Protein AF-A0A2S2QMC0-F1 (afdb_monomer_lite)

Radius of gyration: 16.2 Å; chains: 1; bounding box: 52×29×43 Å

Foldseek 3Di:
DDPVVVVVVVLLVQQAPFDEQAPAQVQDAAPVVVVVPDHGDCPPRVGAADADPPLRAGSHLHYEHANYAYAEAECVLVSLVNHYPDSVSNPYYHHYHYNYPYYDHDDPDPPPPDD

Structure (mmCIF, N/CA/C/O backbone):
data_AF-A0A2S2QMC0-F1
#
_entry.id   AF-A0A2S2QMC0-F1
#
loop_
_atom_site.group_PDB
_atom_site.id
_atom_site.type_symbol
_atom_site.label_atom_id
_atom_site.label_alt_id
_atom_site.label_comp_id
_atom_site.label_asym_id
_atom_site.label_entity_id
_atom_site.label_seq_id
_atom_site.pdbx_PDB_ins_code
_atom_site.Cartn_x
_atom_site.Cartn_y
_atom_site.Cartn_z
_atom_site.occupancy
_atom_site.B_iso_or_equiv
_atom_site.auth_seq_id
_atom_site.auth_comp_id
_atom_site.auth_asym_id
_atom_site.auth_atom_id
_atom_site.pdbx_PDB_model_num
ATOM 1 N N . MET A 1 1 ? 4.050 -17.206 -27.966 1.00 51.41 1 MET A N 1
ATOM 2 C CA . MET A 1 1 ? 4.059 -16.250 -26.839 1.00 51.41 1 MET A CA 1
ATOM 3 C C . MET A 1 1 ? 4.822 -15.014 -27.299 1.00 51.41 1 MET A C 1
ATOM 5 O O . MET A 1 1 ? 5.927 -15.186 -27.796 1.00 51.41 1 MET A O 1
ATOM 9 N N . SER A 1 2 ? 4.222 -13.820 -27.270 1.00 62.62 2 SER A N 1
ATOM 10 C CA . SER A 1 2 ? 4.874 -12.577 -27.721 1.00 62.62 2 SER A CA 1
ATOM 11 C C . SER A 1 2 ? 5.873 -12.059 -26.676 1.00 62.62 2 SER A C 1
ATOM 13 O O . SER A 1 2 ? 5.692 -12.302 -25.484 1.00 62.62 2 SER A O 1
ATOM 15 N N . GLN A 1 3 ? 6.917 -11.342 -27.111 1.00 61.03 3 GLN A N 1
ATOM 16 C CA . GLN A 1 3 ? 7.948 -10.768 -26.228 1.00 61.03 3 GLN A CA 1
ATOM 17 C C . GLN A 1 3 ? 7.365 -9.859 -25.127 1.00 61.03 3 GLN A C 1
ATOM 19 O O . GLN A 1 3 ? 7.850 -9.896 -24.001 1.00 61.03 3 GLN A O 1
ATOM 24 N N . GLU A 1 4 ? 6.277 -9.132 -25.405 1.00 60.78 4 GLU A N 1
ATOM 25 C CA . GLU A 1 4 ? 5.573 -8.309 -24.406 1.00 60.78 4 GLU A CA 1
ATOM 26 C C . GLU A 1 4 ? 5.045 -9.126 -23.221 1.00 60.78 4 GLU A C 1
ATOM 28 O O . GLU A 1 4 ? 5.255 -8.747 -22.071 1.00 60.78 4 GLU A O 1
ATOM 33 N N . HIS A 1 5 ? 4.409 -10.279 -23.461 1.00 60.19 5 HIS A N 1
ATOM 34 C CA . HIS A 1 5 ? 3.881 -11.109 -22.370 1.00 60.19 5 HIS A CA 1
ATOM 35 C C . HIS A 1 5 ? 4.994 -11.620 -21.440 1.00 60.19 5 HIS A C 1
ATOM 37 O O . HIS A 1 5 ? 4.769 -11.804 -20.246 1.00 60.19 5 HIS A O 1
ATOM 43 N N . GLN A 1 6 ? 6.204 -11.807 -21.970 1.00 60.44 6 GLN A N 1
ATOM 44 C CA . GLN A 1 6 ? 7.362 -12.270 -21.207 1.00 60.44 6 GLN A CA 1
ATOM 45 C C . GLN A 1 6 ? 8.005 -11.146 -20.365 1.00 60.44 6 GLN A C 1
ATOM 47 O O . GLN A 1 6 ? 8.467 -11.391 -19.248 1.00 60.44 6 GLN A O 1
ATOM 52 N N . GLU A 1 7 ? 7.982 -9.897 -20.840 1.00 62.25 7 GLU A N 1
ATOM 53 C CA . GLU A 1 7 ? 8.380 -8.725 -20.041 1.00 62.25 7 GLU A CA 1
ATOM 54 C C . GLU A 1 7 ? 7.380 -8.410 -18.919 1.00 62.25 7 GLU A C 1
ATOM 56 O O . GLU A 1 7 ? 7.788 -8.072 -17.805 1.00 62.25 7 GLU A O 1
ATOM 61 N N . TYR A 1 8 ? 6.075 -8.566 -19.167 1.00 61.66 8 TYR A N 1
ATOM 62 C CA . TYR A 1 8 ? 5.047 -8.361 -18.140 1.00 61.66 8 TYR A CA 1
ATOM 63 C C . TYR A 1 8 ? 5.178 -9.354 -16.982 1.00 61.66 8 TYR A C 1
ATOM 65 O O . TYR A 1 8 ? 5.115 -8.942 -15.821 1.00 61.66 8 TYR A O 1
ATOM 73 N N . ASP A 1 9 ? 5.426 -10.632 -17.281 1.00 71.31 9 ASP A N 1
ATOM 74 C CA . ASP A 1 9 ? 5.601 -11.663 -16.255 1.00 71.31 9 ASP A CA 1
ATOM 75 C C . ASP A 1 9 ? 6.870 -11.407 -15.424 1.00 71.31 9 ASP A C 1
ATOM 77 O O . ASP A 1 9 ? 6.824 -11.371 -14.194 1.00 71.31 9 ASP A O 1
ATOM 81 N N . THR A 1 10 ? 7.997 -11.075 -16.066 1.00 83.81 10 THR A N 1
ATOM 82 C CA . THR A 1 10 ? 9.242 -10.752 -15.339 1.00 83.81 10 THR A CA 1
ATOM 83 C C . THR A 1 10 ? 9.124 -9.490 -14.480 1.00 83.81 10 THR A C 1
ATOM 85 O O . THR A 1 10 ? 9.624 -9.463 -13.348 1.00 83.81 10 THR A O 1
ATOM 88 N N . ALA A 1 11 ? 8.424 -8.460 -14.962 1.00 88.56 11 ALA A N 1
ATOM 89 C CA . ALA A 1 11 ? 8.131 -7.272 -14.173 1.00 88.56 11 ALA A CA 1
ATOM 90 C C . ALA A 1 11 ? 7.236 -7.609 -12.973 1.00 88.56 11 ALA A C 1
ATOM 92 O O . ALA A 1 11 ? 7.566 -7.232 -11.852 1.00 88.56 11 ALA A O 1
ATOM 93 N N . TYR A 1 12 ? 6.142 -8.346 -13.167 1.00 91.25 12 TYR A N 1
ATOM 94 C CA . TYR A 1 12 ? 5.253 -8.733 -12.071 1.00 91.25 12 TYR A CA 1
ATOM 95 C C . TYR A 1 12 ? 5.987 -9.543 -10.991 1.00 91.25 12 TYR A C 1
ATOM 97 O O . TYR A 1 12 ? 5.902 -9.195 -9.808 1.00 91.25 12 TYR A O 1
ATOM 105 N N . GLN A 1 13 ? 6.801 -10.538 -11.377 1.00 93.31 13 GLN A N 1
ATOM 106 C CA . GLN A 1 13 ? 7.600 -11.312 -10.416 1.00 93.31 13 GLN A CA 1
ATOM 107 C C . GLN A 1 13 ? 8.561 -10.428 -9.608 1.00 93.31 13 GLN A C 1
ATOM 109 O O . GLN A 1 13 ? 8.705 -10.618 -8.399 1.00 93.31 13 GLN A O 1
ATOM 114 N N . TYR A 1 14 ? 9.184 -9.420 -10.234 1.00 93.81 14 TYR A N 1
ATOM 115 C CA . TYR A 1 14 ? 10.039 -8.475 -9.511 1.00 93.81 14 TYR A CA 1
ATOM 116 C C . TYR A 1 14 ? 9.274 -7.745 -8.399 1.00 93.81 14 TYR A C 1
ATOM 118 O O . TYR A 1 14 ? 9.769 -7.653 -7.276 1.00 93.81 14 TYR A O 1
ATOM 126 N N . PHE A 1 15 ? 8.085 -7.213 -8.699 1.00 95.12 15 PHE A N 1
ATOM 127 C CA . PHE A 1 15 ? 7.288 -6.471 -7.718 1.00 95.12 15 PHE A CA 1
ATOM 128 C C . PHE A 1 15 ? 6.772 -7.392 -6.610 1.00 95.12 15 PHE A C 1
ATOM 130 O O . PHE A 1 15 ? 6.872 -7.032 -5.437 1.00 95.12 15 PHE A O 1
ATOM 137 N N . LYS A 1 16 ? 6.306 -8.593 -6.967 1.00 93.00 16 LYS A N 1
ATOM 138 C CA . LYS A 1 16 ? 5.849 -9.620 -6.024 1.00 93.00 16 LYS A CA 1
ATOM 139 C C . LYS A 1 16 ? 6.924 -9.996 -4.998 1.00 93.00 16 LYS A C 1
ATOM 141 O O . LYS A 1 16 ? 6.624 -10.132 -3.817 1.00 93.00 16 LYS A O 1
ATOM 146 N N . CYS A 1 17 ? 8.176 -10.137 -5.432 1.00 91.62 17 CYS A N 1
ATOM 147 C CA . CYS A 1 17 ? 9.295 -10.524 -4.566 1.00 91.62 17 CYS A CA 1
ATOM 148 C C . CYS A 1 17 ? 10.056 -9.337 -3.948 1.00 91.62 17 CYS A C 1
ATOM 150 O O . CYS A 1 17 ? 11.019 -9.540 -3.204 1.00 91.62 17 CYS A O 1
ATOM 152 N N . ALA A 1 18 ? 9.678 -8.097 -4.264 1.00 93.38 18 ALA A N 1
ATOM 153 C CA . ALA A 1 18 ? 10.298 -6.920 -3.673 1.00 93.38 18 ALA A CA 1
ATOM 154 C C . ALA A 1 18 ? 9.957 -6.795 -2.180 1.00 93.38 18 ALA A C 1
ATOM 156 O O . ALA A 1 18 ? 8.968 -7.335 -1.688 1.00 93.38 18 ALA A O 1
ATOM 157 N N . LYS A 1 19 ? 10.775 -6.026 -1.450 1.00 93.88 19 LYS A N 1
ATOM 158 C CA . LYS A 1 19 ? 10.520 -5.743 -0.032 1.00 93.88 19 LYS A CA 1
ATOM 159 C C . LYS A 1 19 ? 9.139 -5.096 0.148 1.00 93.88 19 LYS A C 1
ATOM 161 O O . LYS A 1 19 ? 8.769 -4.251 -0.673 1.00 93.88 19 LYS A O 1
ATOM 166 N N . PRO A 1 20 ? 8.394 -5.435 1.207 1.00 94.06 20 PRO A N 1
ATOM 167 C CA . PRO A 1 20 ? 7.093 -4.838 1.457 1.00 94.06 20 PRO A CA 1
ATOM 168 C C . PRO A 1 20 ? 7.222 -3.368 1.838 1.00 94.06 20 PRO A C 1
ATOM 170 O O . PRO A 1 20 ? 8.191 -2.948 2.476 1.00 94.06 20 PRO A O 1
ATOM 173 N N . LEU A 1 21 ? 6.226 -2.580 1.450 1.00 93.94 21 LEU A N 1
ATOM 174 C CA . LEU A 1 21 ? 6.046 -1.239 1.971 1.00 93.94 21 LEU A CA 1
ATOM 175 C C . LEU A 1 21 ? 5.431 -1.345 3.368 1.00 93.94 21 LEU A C 1
ATOM 177 O O . LEU A 1 21 ? 4.238 -1.602 3.504 1.00 93.94 21 LEU A O 1
ATOM 181 N N . ASP A 1 22 ? 6.270 -1.198 4.392 1.00 94.06 22 ASP A N 1
ATOM 182 C CA . ASP A 1 22 ? 5.883 -1.484 5.771 1.00 94.06 22 ASP A CA 1
ATOM 183 C C . ASP A 1 22 ? 5.485 -0.237 6.570 1.00 94.06 22 ASP A C 1
ATOM 185 O O . ASP A 1 22 ? 6.301 0.645 6.855 1.00 94.06 22 ASP A O 1
ATOM 189 N N . TYR A 1 23 ? 4.218 -0.205 6.965 1.00 93.56 23 TYR A N 1
ATOM 190 C CA . TYR A 1 23 ? 3.603 0.778 7.849 1.00 93.56 23 TYR A CA 1
ATOM 191 C C . TYR A 1 23 ? 2.976 0.121 9.091 1.00 93.56 23 TYR A C 1
ATOM 193 O O . TYR A 1 23 ? 2.102 0.702 9.737 1.00 93.56 23 TYR A O 1
ATOM 201 N N . SER A 1 24 ? 3.431 -1.078 9.445 1.00 93.38 24 SER A N 1
ATOM 202 C CA . SER A 1 24 ? 2.974 -1.807 10.622 1.00 93.38 24 SER A CA 1
ATOM 203 C C . SER A 1 24 ? 3.331 -1.107 11.933 1.00 93.38 24 SER A C 1
ATOM 205 O O . SER A 1 24 ? 4.295 -0.346 12.003 1.00 93.38 24 SER A O 1
ATOM 207 N N . SER A 1 25 ? 2.577 -1.383 13.001 1.00 92.75 25 SER A N 1
ATOM 208 C CA . SER A 1 25 ? 2.894 -0.924 14.369 1.00 92.75 25 SER A CA 1
ATOM 209 C C . SER A 1 25 ? 3.080 0.596 14.517 1.00 92.75 25 SER A C 1
ATOM 211 O O . SER A 1 25 ? 3.918 1.050 15.296 1.00 92.75 25 SER A O 1
ATOM 213 N N . ARG A 1 26 ? 2.316 1.398 13.764 1.00 91.38 26 ARG A N 1
ATOM 214 C CA . ARG A 1 26 ? 2.347 2.873 13.824 1.00 91.38 26 ARG A CA 1
ATOM 215 C C . ARG A 1 26 ? 1.188 3.480 14.598 1.00 91.38 26 ARG A C 1
ATO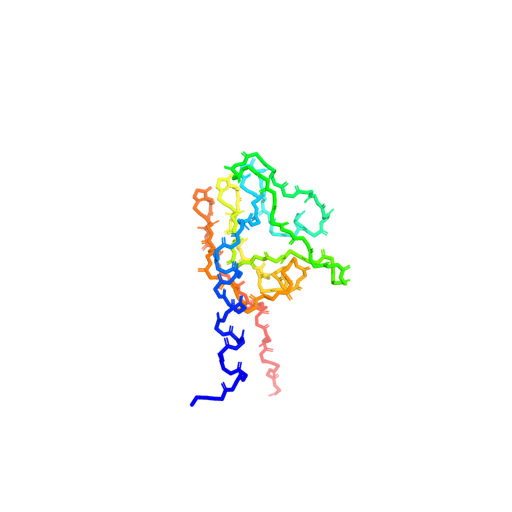M 217 O O . ARG A 1 26 ? 1.204 4.677 14.856 1.00 91.38 26 ARG A O 1
ATOM 224 N N . GLY A 1 27 ? 0.197 2.667 14.955 1.00 93.88 27 GLY A N 1
ATOM 225 C CA . GLY A 1 27 ? -1.027 3.138 15.591 1.00 93.88 27 GLY A CA 1
ATOM 226 C C . GLY A 1 27 ? -1.941 3.916 14.643 1.00 93.88 27 GLY A C 1
ATOM 227 O O . GLY A 1 27 ? -2.701 4.750 15.126 1.00 93.88 27 GLY A O 1
ATOM 228 N N . LEU A 1 28 ? -1.870 3.648 13.328 1.00 94.12 28 LEU A N 1
ATOM 229 C CA . LEU A 1 28 ? -2.725 4.301 12.325 1.00 94.12 28 LEU A CA 1
ATOM 230 C C . LEU A 1 28 ? -4.200 4.065 12.651 1.00 94.12 28 LEU A C 1
ATOM 232 O O . LEU A 1 28 ? -4.582 2.935 12.956 1.00 94.12 28 LEU A O 1
ATOM 236 N N . LYS A 1 29 ? -5.013 5.111 12.538 1.00 94.56 29 LYS A N 1
ATOM 237 C CA . LYS A 1 29 ? -6.473 5.070 12.671 1.00 94.56 29 LYS A CA 1
ATOM 238 C C . LYS A 1 29 ? -7.169 5.192 11.320 1.00 94.56 29 LYS A C 1
ATOM 240 O O . LYS A 1 29 ? -8.233 4.608 11.143 1.00 94.56 29 LYS A O 1
ATOM 245 N N . SER A 1 30 ? -6.555 5.885 10.359 1.00 92.75 30 SER A N 1
ATOM 246 C CA . SER A 1 30 ? -7.030 5.936 8.973 1.00 92.75 30 SER A CA 1
ATOM 247 C C . SER A 1 30 ? -5.892 5.806 7.957 1.00 92.75 30 SER A C 1
ATOM 249 O O . SER A 1 30 ? -4.723 6.076 8.244 1.00 92.75 30 SER A O 1
ATOM 251 N N . LEU A 1 31 ? -6.236 5.399 6.730 1.00 92.38 31 LEU A N 1
ATOM 252 C CA . LEU A 1 31 ? -5.287 5.382 5.611 1.00 92.38 31 LEU A CA 1
ATOM 253 C C . LEU A 1 31 ? -4.831 6.793 5.202 1.00 92.38 31 LEU A C 1
ATOM 255 O O . LEU A 1 31 ? -3.756 6.950 4.622 1.00 92.38 31 LEU A O 1
ATOM 259 N 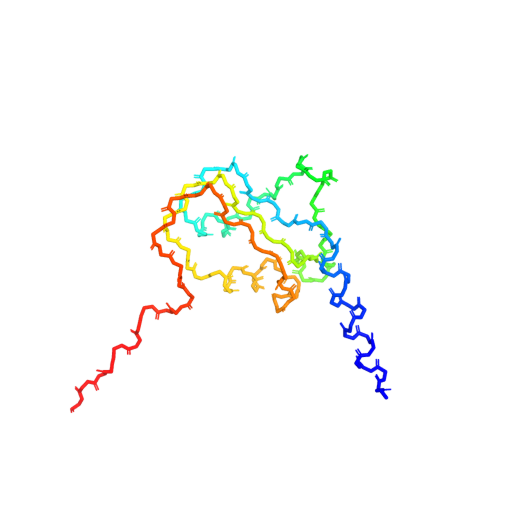N . GLU A 1 32 ? -5.605 7.826 5.534 1.00 89.12 32 GLU A N 1
ATOM 260 C CA . GLU A 1 32 ? -5.306 9.219 5.189 1.00 89.12 32 GLU A CA 1
ATOM 261 C C . GLU A 1 32 ? -4.059 9.737 5.907 1.00 89.12 32 GLU A C 1
ATOM 263 O O . GLU A 1 32 ? -3.358 10.600 5.383 1.00 89.12 32 GLU A O 1
ATOM 268 N N . GLU A 1 33 ? -3.719 9.173 7.066 1.00 90.62 33 GLU A N 1
ATOM 269 C CA . GLU A 1 33 ? -2.486 9.495 7.791 1.00 90.62 33 GLU A CA 1
ATOM 270 C C . GLU A 1 33 ? -1.228 9.178 6.964 1.00 90.62 33 GLU A C 1
ATOM 272 O O . GLU A 1 33 ? -0.174 9.798 7.133 1.00 90.62 33 GLU A O 1
ATOM 277 N N . LEU A 1 34 ? -1.335 8.259 6.000 1.00 89.19 34 LEU A N 1
ATOM 278 C CA . LEU A 1 34 ? -0.252 7.926 5.076 1.00 89.19 34 LEU A CA 1
ATOM 279 C C . LEU A 1 34 ? -0.108 8.939 3.934 1.00 89.19 34 LEU A C 1
ATOM 281 O O . LEU A 1 34 ? 0.912 8.943 3.239 1.00 89.19 34 LEU A O 1
ATOM 285 N N . ASN A 1 35 ? -1.059 9.867 3.780 1.00 78.94 35 ASN A N 1
ATOM 286 C CA . ASN A 1 35 ? -0.975 10.945 2.796 1.00 78.94 35 ASN A CA 1
ATOM 287 C C . ASN A 1 35 ? 0.170 11.924 3.097 1.00 78.94 35 ASN A C 1
ATOM 289 O O . ASN A 1 35 ? 0.650 12.581 2.172 1.00 78.94 35 ASN A O 1
ATOM 293 N N . GLY A 1 36 ? 0.616 11.998 4.357 1.00 64.19 36 GLY A N 1
ATOM 294 C CA . GLY A 1 36 ? 1.640 12.922 4.855 1.00 64.19 36 GLY A CA 1
ATOM 295 C C . GLY A 1 36 ? 3.100 12.514 4.607 1.00 64.19 36 GLY A C 1
ATOM 296 O O . GLY A 1 36 ? 4.002 13.186 5.096 1.00 64.19 36 GLY A O 1
ATOM 297 N N . ASN A 1 37 ? 3.364 11.445 3.842 1.00 58.12 37 ASN A N 1
ATOM 298 C CA . ASN A 1 37 ? 4.713 11.000 3.439 1.00 58.12 37 ASN A CA 1
ATOM 299 C C . ASN A 1 37 ? 5.661 10.555 4.572 1.00 58.12 37 ASN A C 1
ATOM 301 O O . ASN A 1 37 ? 6.880 10.537 4.371 1.00 58.12 37 ASN A O 1
ATOM 305 N N . GLY A 1 38 ? 5.151 10.144 5.739 1.00 66.88 38 GLY A N 1
ATOM 306 C CA . GLY A 1 38 ? 5.998 9.509 6.753 1.00 66.88 38 GLY A CA 1
ATOM 307 C C . GLY A 1 38 ? 6.781 8.335 6.134 1.00 66.88 38 GLY A C 1
ATOM 308 O O . GLY A 1 38 ? 6.173 7.509 5.441 1.00 66.88 38 GLY A O 1
ATOM 309 N N . PRO A 1 39 ? 8.115 8.238 6.320 1.00 76.75 39 PRO A N 1
ATOM 310 C CA . PRO A 1 39 ? 8.899 7.177 5.693 1.00 76.75 39 PRO A CA 1
ATOM 311 C C . PRO A 1 39 ? 8.418 5.821 6.218 1.00 76.75 39 PRO A C 1
ATOM 313 O O . PRO A 1 39 ? 8.120 5.753 7.410 1.00 76.75 39 PRO A O 1
ATOM 316 N N . PRO A 1 40 ? 8.340 4.759 5.395 1.00 80.69 40 PRO A N 1
ATOM 317 C CA . PRO A 1 40 ? 7.997 3.410 5.850 1.00 80.69 40 PRO A CA 1
ATOM 318 C C . PRO A 1 40 ? 9.045 2.883 6.839 1.00 80.69 40 PRO A C 1
ATOM 320 O O . PRO A 1 40 ? 10.167 3.396 6.916 1.00 80.69 40 PRO A O 1
ATOM 323 N N . LEU A 1 41 ? 8.682 1.869 7.625 1.00 74.75 41 LEU A N 1
ATOM 324 C CA . LEU A 1 41 ? 9.594 1.269 8.587 1.00 74.75 41 LEU A CA 1
ATOM 325 C C . LEU A 1 41 ? 10.730 0.585 7.828 1.00 74.75 41 LEU A C 1
ATOM 327 O O . LEU A 1 41 ? 10.516 -0.247 6.952 1.00 74.75 41 LEU A O 1
ATOM 331 N N . GLN A 1 42 ? 11.965 0.940 8.176 1.00 67.81 42 GLN A N 1
ATOM 332 C CA . GLN A 1 42 ? 13.155 0.303 7.608 1.00 67.81 42 GLN A CA 1
ATOM 333 C C . GLN A 1 42 ? 13.572 -0.951 8.392 1.00 67.81 42 GLN A C 1
ATOM 335 O O . GLN A 1 42 ? 14.472 -1.670 7.968 1.00 67.81 42 GLN A O 1
ATOM 340 N N . LEU A 1 43 ? 12.952 -1.208 9.546 1.00 61.00 43 LEU A N 1
ATOM 341 C CA . LEU A 1 43 ? 13.476 -2.142 10.542 1.00 61.00 43 LEU A CA 1
ATOM 342 C C . LEU A 1 43 ? 12.965 -3.582 10.381 1.00 61.00 43 LEU A C 1
ATOM 344 O O . LEU A 1 43 ? 13.714 -4.507 10.676 1.00 61.00 43 LEU A O 1
ATOM 348 N N . SER A 1 44 ? 11.748 -3.801 9.878 1.00 58.72 44 SER A N 1
ATOM 349 C CA . SER A 1 44 ? 11.116 -5.133 9.877 1.00 58.72 44 SER A CA 1
ATOM 350 C C . SER A 1 44 ? 11.715 -6.116 8.865 1.00 58.72 44 SER A C 1
ATOM 352 O O . SER A 1 44 ? 11.828 -7.302 9.160 1.00 58.72 44 SER A O 1
ATOM 354 N N . VAL A 1 45 ? 12.141 -5.639 7.686 1.00 62.34 45 VAL A N 1
ATOM 355 C CA . VAL A 1 45 ? 12.624 -6.493 6.576 1.00 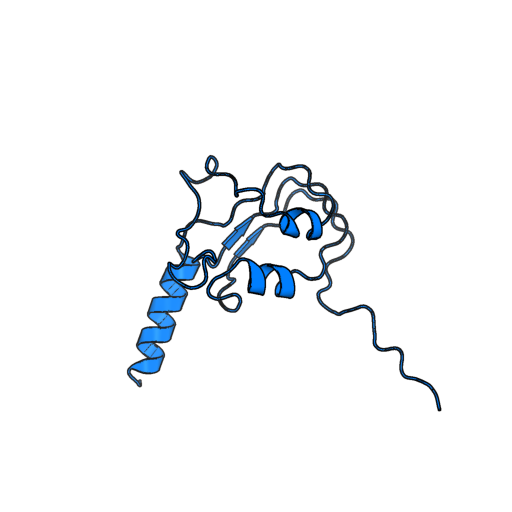62.34 45 VAL A CA 1
ATOM 356 C C . VAL A 1 45 ? 14.010 -6.081 6.066 1.00 62.34 45 VAL A C 1
ATOM 358 O O . VAL A 1 45 ? 14.366 -6.295 4.905 1.00 62.34 45 VAL A O 1
ATOM 361 N N . ARG A 1 46 ? 14.826 -5.466 6.934 1.00 68.62 46 ARG A N 1
ATOM 362 C CA . ARG A 1 46 ? 16.139 -4.890 6.574 1.00 68.62 46 ARG A CA 1
ATOM 363 C C . ARG A 1 46 ? 16.026 -3.836 5.458 1.00 68.62 46 ARG A C 1
ATOM 365 O O . ARG A 1 46 ? 16.769 -3.873 4.473 1.00 68.62 46 ARG A O 1
ATOM 372 N N . GLY A 1 47 ? 15.076 -2.914 5.575 1.00 78.00 47 GLY A N 1
ATOM 373 C CA . GLY A 1 47 ? 14.936 -1.726 4.725 1.00 78.00 47 GLY A CA 1
ATOM 374 C C . GLY A 1 47 ? 13.627 -1.645 3.938 1.00 78.00 47 GLY A C 1
ATOM 375 O O . GLY A 1 47 ? 12.876 -2.609 3.842 1.00 78.00 47 GLY A O 1
ATOM 376 N N . ALA A 1 48 ? 13.392 -0.482 3.332 1.00 86.81 48 ALA A N 1
ATOM 377 C CA . ALA A 1 48 ? 12.234 -0.213 2.481 1.00 86.81 48 ALA A CA 1
ATOM 378 C C . ALA A 1 48 ? 12.456 -0.674 1.021 1.00 86.81 48 ALA A C 1
ATOM 380 O O . ALA A 1 48 ? 13.608 -0.806 0.581 1.00 86.81 48 ALA A O 1
ATOM 381 N N . PRO A 1 49 ? 11.385 -0.890 0.234 1.00 91.69 49 PRO A N 1
ATOM 382 C CA . PRO A 1 49 ? 11.490 -1.118 -1.202 1.00 91.69 49 PRO A CA 1
ATOM 383 C C . PRO A 1 49 ? 12.166 0.049 -1.924 1.00 91.69 49 PRO A C 1
ATOM 385 O O . PRO A 1 49 ? 12.103 1.207 -1.504 1.00 91.69 49 PRO A O 1
ATOM 388 N N . LYS A 1 50 ? 12.809 -0.258 -3.055 1.00 92.44 50 LYS A N 1
ATOM 389 C CA . LYS A 1 50 ? 13.441 0.760 -3.902 1.00 92.44 50 LYS A CA 1
ATOM 390 C C . LYS A 1 50 ? 12.372 1.674 -4.496 1.00 92.44 50 LYS A C 1
ATOM 392 O O . LYS A 1 50 ? 11.304 1.207 -4.883 1.00 92.44 50 LYS A O 1
ATOM 397 N N . LYS A 1 51 ? 12.685 2.960 -4.641 1.00 93.06 51 LYS A N 1
ATOM 398 C CA . LYS A 1 51 ? 11.847 3.899 -5.395 1.00 93.06 51 LYS A CA 1
ATOM 399 C C . LYS A 1 51 ? 12.238 3.921 -6.868 1.00 93.06 51 LYS A C 1
ATOM 401 O O . LYS A 1 51 ? 13.421 3.844 -7.203 1.00 93.06 51 LYS A O 1
ATOM 406 N N . CYS A 1 52 ? 11.257 4.066 -7.749 1.00 93.31 52 CYS A N 1
ATOM 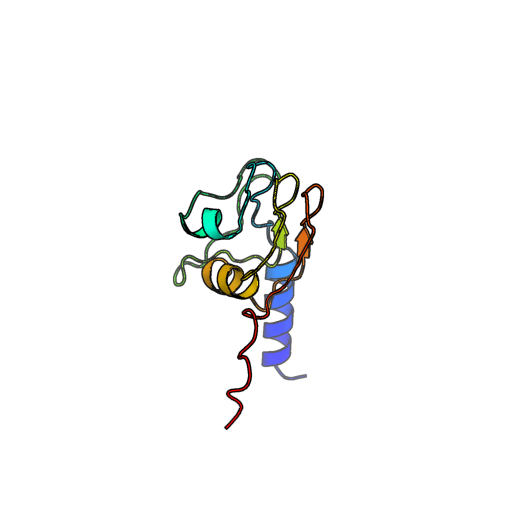407 C CA . CYS A 1 52 ? 11.502 4.386 -9.148 1.00 93.31 52 CYS A CA 1
ATOM 408 C C . CYS A 1 52 ? 12.086 5.804 -9.257 1.00 93.31 52 CYS A C 1
ATOM 410 O O . CYS A 1 52 ? 11.622 6.742 -8.604 1.00 93.31 52 CYS A O 1
ATOM 412 N N . ARG A 1 53 ? 13.131 5.973 -10.081 1.00 92.12 53 ARG A N 1
ATOM 413 C CA . ARG A 1 53 ? 13.862 7.247 -10.196 1.00 92.12 53 ARG A CA 1
ATOM 414 C C . ARG A 1 53 ? 12.966 8.387 -10.683 1.00 92.12 53 ARG A C 1
ATOM 416 O O . ARG A 1 53 ? 13.151 9.514 -10.221 1.00 92.12 53 ARG A O 1
ATOM 423 N N . MET A 1 54 ? 12.039 8.080 -11.592 1.00 92.69 54 MET A N 1
ATOM 424 C CA . MET A 1 54 ? 11.151 9.045 -12.244 1.00 92.69 54 MET A CA 1
ATOM 425 C C . MET A 1 54 ? 9.906 9.326 -11.401 1.00 92.69 54 MET A C 1
ATOM 427 O O . MET A 1 54 ? 9.724 10.456 -10.968 1.00 92.69 54 MET A O 1
ATOM 431 N N . SER A 1 55 ? 9.098 8.302 -11.102 1.00 92.50 55 SER A N 1
ATOM 432 C CA . SER A 1 55 ? 7.825 8.478 -10.383 1.00 92.50 55 SER A CA 1
ATOM 433 C C . SER A 1 55 ? 7.995 8.785 -8.892 1.00 92.50 55 SER A C 1
ATOM 435 O O . SER A 1 55 ? 7.056 9.245 -8.254 1.00 92.50 55 SER A O 1
ATOM 437 N N . LYS A 1 56 ? 9.172 8.497 -8.312 1.00 92.19 56 LYS A N 1
ATOM 438 C CA . LYS A 1 56 ? 9.437 8.532 -6.859 1.00 92.19 56 LYS A CA 1
ATOM 439 C C . LYS A 1 56 ? 8.539 7.598 -6.030 1.00 92.19 56 LYS A C 1
ATOM 441 O O . LYS A 1 56 ? 8.594 7.650 -4.799 1.00 92.19 56 LYS A O 1
ATOM 446 N N . ARG A 1 57 ? 7.785 6.708 -6.682 1.00 93.81 57 ARG A N 1
ATOM 447 C CA . ARG A 1 57 ? 6.935 5.687 -6.059 1.00 93.81 57 ARG A CA 1
ATOM 448 C C . ARG A 1 57 ? 7.714 4.406 -5.777 1.00 93.81 57 ARG A C 1
ATOM 450 O O . ARG A 1 57 ? 8.766 4.160 -6.374 1.00 93.81 57 ARG A O 1
ATOM 457 N N . TYR A 1 58 ? 7.230 3.603 -4.839 1.00 94.38 58 TYR A N 1
ATOM 458 C CA . TYR A 1 58 ? 7.871 2.368 -4.404 1.00 94.38 58 TYR A CA 1
ATOM 459 C C . TYR A 1 58 ? 7.650 1.240 -5.410 1.00 94.38 58 TYR A C 1
ATOM 461 O O . TYR A 1 58 ? 6.533 0.980 -5.850 1.00 94.38 58 TYR A O 1
ATOM 469 N N . LYS A 1 59 ? 8.726 0.536 -5.759 1.00 95.25 59 LYS A N 1
ATOM 470 C CA . LYS A 1 59 ? 8.664 -0.671 -6.580 1.00 95.25 59 LYS A CA 1
ATOM 471 C C . LYS A 1 59 ? 8.440 -1.881 -5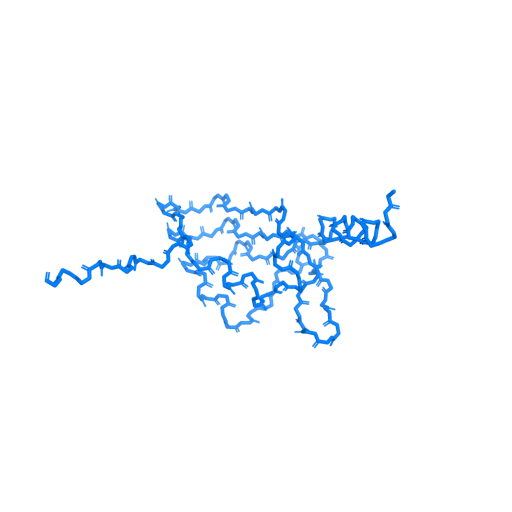.679 1.00 95.25 59 LYS A C 1
ATOM 473 O O . LYS A 1 59 ? 9.401 -2.504 -5.231 1.00 95.25 59 LYS A O 1
ATOM 478 N N . THR A 1 60 ? 7.181 -2.159 -5.370 1.00 95.38 60 THR A N 1
ATOM 479 C CA . THR A 1 60 ? 6.769 -3.312 -4.568 1.00 95.38 60 THR A CA 1
ATOM 480 C C . THR A 1 60 ? 5.350 -3.736 -4.902 1.00 95.38 60 THR A C 1
ATOM 482 O O . THR A 1 60 ? 4.565 -2.911 -5.355 1.00 95.38 60 THR A O 1
ATOM 485 N N . GLY A 1 61 ? 5.047 -5.013 -4.697 1.00 96.00 61 GLY A N 1
ATOM 486 C CA . GLY A 1 61 ? 3.702 -5.576 -4.735 1.00 96.00 61 GLY A CA 1
ATOM 487 C C . GLY A 1 61 ? 3.161 -5.931 -3.348 1.00 96.00 61 GLY A C 1
ATOM 488 O O . GLY A 1 61 ? 2.122 -6.570 -3.268 1.00 96.00 61 GLY A O 1
ATOM 489 N N . SER A 1 62 ? 3.847 -5.561 -2.262 1.00 95.81 62 SER A N 1
ATOM 490 C CA . SER A 1 62 ? 3.452 -5.931 -0.896 1.00 95.81 62 SER A CA 1
ATOM 491 C C . SER A 1 62 ? 3.224 -4.698 -0.018 1.00 95.81 62 SER A C 1
ATOM 493 O O . SER A 1 62 ? 4.104 -3.840 0.066 1.00 95.81 62 SER A O 1
ATOM 495 N N . PHE A 1 63 ? 2.084 -4.629 0.673 1.00 95.31 63 PHE A N 1
ATOM 496 C CA . PHE A 1 63 ? 1.730 -3.547 1.600 1.00 95.31 63 PHE A CA 1
ATOM 497 C C . PHE A 1 63 ? 1.431 -4.113 2.990 1.00 95.31 63 PHE A C 1
ATOM 499 O O . PHE A 1 63 ? 0.526 -4.933 3.146 1.00 95.31 63 PHE A O 1
ATOM 506 N N . TRP A 1 64 ? 2.195 -3.702 4.002 1.00 95.56 64 TRP A N 1
ATOM 507 C CA . TRP A 1 64 ? 1.974 -4.116 5.387 1.00 95.56 64 TRP A CA 1
ATOM 508 C C . TRP A 1 64 ? 1.410 -2.960 6.209 1.00 95.56 64 TRP A C 1
ATOM 510 O O . TRP A 1 64 ? 2.043 -1.916 6.365 1.00 95.56 64 TRP A O 1
ATOM 520 N N . LEU A 1 65 ? 0.203 -3.165 6.723 1.00 95.50 65 LEU A N 1
ATOM 521 C CA . LEU A 1 65 ? -0.578 -2.238 7.543 1.00 95.50 65 LEU A CA 1
ATOM 522 C C . LEU A 1 65 ? -1.019 -2.904 8.857 1.00 95.50 65 LEU A C 1
ATOM 524 O O . LEU A 1 65 ? -1.889 -2.394 9.564 1.00 95.50 65 LEU A O 1
ATOM 528 N N . ASN A 1 66 ? -0.427 -4.046 9.192 1.00 96.25 66 ASN A N 1
ATOM 529 C CA . ASN A 1 66 ? -0.766 -4.831 10.364 1.00 96.25 66 ASN A CA 1
ATOM 530 C C . ASN A 1 66 ? -0.358 -4.162 11.681 1.00 96.25 66 ASN A C 1
ATOM 532 O O . ASN A 1 66 ? 0.536 -3.316 11.719 1.00 96.25 66 ASN A O 1
ATOM 536 N N . LYS A 1 67 ? -0.978 -4.581 12.788 1.00 96.50 67 LYS A N 1
ATOM 537 C CA . LYS A 1 67 ? -0.721 -4.030 14.134 1.00 96.50 67 LYS A CA 1
ATOM 538 C C . LYS A 1 67 ? -0.966 -2.517 14.204 1.00 96.50 67 LYS A C 1
ATOM 540 O O . LYS A 1 67 ? -0.177 -1.778 14.788 1.00 96.50 67 LYS A O 1
ATOM 545 N N . ASN A 1 68 ? -2.029 -2.055 13.563 1.00 96.06 68 ASN A N 1
ATOM 546 C CA . ASN A 1 68 ? -2.508 -0.680 13.667 1.00 96.06 68 ASN A CA 1
ATOM 547 C C . ASN A 1 68 ? -3.903 -0.680 14.315 1.00 96.06 68 ASN A C 1
ATOM 549 O O . ASN A 1 68 ? -4.352 -1.698 14.833 1.00 96.06 68 ASN A O 1
ATOM 553 N N . ASN A 1 69 ? -4.572 0.469 14.324 1.00 97.62 69 ASN A N 1
ATOM 554 C CA . ASN A 1 69 ? -5.899 0.652 14.907 1.00 97.62 69 ASN A CA 1
ATOM 555 C C . ASN A 1 69 ? -6.930 0.991 13.820 1.00 97.62 69 ASN A C 1
ATOM 557 O O . ASN A 1 69 ? -7.867 1.742 14.078 1.00 97.62 69 ASN A O 1
ATOM 561 N N . LEU A 1 70 ? -6.733 0.494 12.594 1.00 97.00 70 LEU A N 1
ATOM 562 C CA . LEU A 1 70 ? -7.641 0.768 11.484 1.00 97.00 70 LEU A CA 1
ATOM 563 C C . LEU A 1 70 ? -8.993 0.115 11.781 1.00 97.00 70 LEU A C 1
ATOM 565 O O . LEU A 1 70 ? -9.053 -1.091 12.021 1.00 97.00 70 LEU A O 1
ATOM 569 N N . GLU A 1 71 ? -10.063 0.903 11.748 1.00 96.44 71 GLU A N 1
ATOM 570 C CA . GLU A 1 71 ? -11.442 0.404 11.845 1.00 96.44 71 GLU A CA 1
ATOM 571 C C . GLU A 1 71 ? -12.096 0.314 10.467 1.00 96.44 71 GLU A C 1
ATOM 573 O O . GLU A 1 71 ? -12.810 -0.642 10.163 1.00 96.44 71 GLU A O 1
ATOM 578 N N . ILE A 1 72 ? -11.800 1.288 9.608 1.00 94.06 72 ILE A N 1
ATOM 579 C CA . ILE A 1 72 ? -12.315 1.382 8.248 1.00 94.06 72 ILE A CA 1
ATOM 580 C C . ILE A 1 72 ? -11.124 1.486 7.301 1.00 94.06 72 ILE A C 1
ATOM 582 O O . ILE A 1 72 ? -10.244 2.331 7.472 1.00 94.06 72 ILE A O 1
ATOM 586 N N . VAL A 1 73 ? -11.102 0.621 6.292 1.00 94.25 73 VAL A N 1
ATOM 587 C CA . VAL A 1 73 ? -10.128 0.668 5.199 1.00 94.25 73 VAL A CA 1
ATOM 588 C C . VAL A 1 73 ? -10.864 1.071 3.932 1.00 94.25 73 VAL A C 1
ATOM 590 O O . VAL A 1 73 ? -11.601 0.267 3.364 1.00 94.25 73 VAL A O 1
ATOM 593 N N . ASN A 1 74 ? -10.664 2.319 3.511 1.00 92.00 74 ASN A N 1
ATOM 594 C CA . ASN A 1 74 ? -11.204 2.869 2.276 1.00 92.00 74 ASN A CA 1
ATOM 595 C C . ASN A 1 74 ? -10.169 3.678 1.490 1.00 92.00 74 ASN A C 1
ATOM 597 O O . ASN A 1 74 ? -9.186 4.176 2.039 1.00 92.00 74 ASN A O 1
ATOM 601 N N . GLY A 1 75 ? -10.369 3.780 0.177 1.00 90.94 75 GLY A N 1
ATOM 602 C CA . GLY A 1 75 ? -9.438 4.485 -0.704 1.00 90.94 75 GLY A CA 1
ATOM 603 C C . GLY A 1 75 ? -8.068 3.806 -0.802 1.00 90.94 75 GLY A C 1
ATOM 604 O O . GLY A 1 75 ? -7.075 4.466 -1.124 1.00 90.94 75 GLY A O 1
ATOM 605 N N . LEU A 1 76 ? -7.996 2.497 -0.541 1.00 92.25 76 LEU A N 1
ATOM 606 C CA . LEU A 1 76 ? -6.768 1.716 -0.625 1.00 92.25 76 LEU A CA 1
ATOM 607 C C . LEU A 1 76 ? -6.210 1.758 -2.048 1.00 92.25 76 LEU A C 1
ATOM 609 O O . LEU A 1 76 ? -5.010 1.979 -2.214 1.00 92.25 76 LEU A O 1
ATOM 613 N N . ARG A 1 77 ? -7.069 1.625 -3.069 1.00 91.94 77 ARG A N 1
ATOM 614 C CA . ARG A 1 77 ? -6.670 1.796 -4.472 1.00 91.94 77 ARG A CA 1
ATOM 615 C C . ARG A 1 77 ? -6.006 3.150 -4.731 1.00 91.94 77 ARG A C 1
ATOM 617 O O . ARG A 1 77 ? -4.890 3.191 -5.243 1.00 91.94 77 ARG A O 1
ATOM 624 N N . THR A 1 78 ? -6.648 4.247 -4.335 1.00 91.81 78 THR A N 1
ATOM 625 C CA . THR A 1 78 ? -6.115 5.608 -4.522 1.00 91.81 78 THR A CA 1
ATOM 626 C C . THR A 1 78 ? -4.779 5.788 -3.802 1.00 91.81 78 THR A C 1
ATOM 628 O O . THR A 1 78 ? -3.839 6.389 -4.332 1.00 91.81 78 THR A O 1
ATOM 631 N N . LEU A 1 79 ? -4.657 5.242 -2.590 1.00 92.94 79 LEU A N 1
ATOM 632 C CA . LEU A 1 79 ? -3.406 5.263 -1.843 1.00 92.94 79 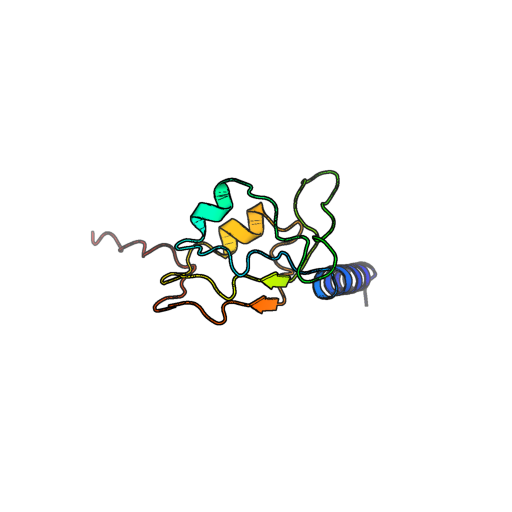LEU A CA 1
ATOM 633 C C . LEU A 1 79 ? -2.315 4.435 -2.544 1.00 92.94 79 LEU A C 1
ATOM 635 O O . LEU A 1 79 ? -1.172 4.888 -2.650 1.00 92.94 79 LEU A O 1
ATOM 639 N N . ALA A 1 80 ? -2.655 3.256 -3.067 1.00 93.38 80 ALA A N 1
ATOM 640 C CA . ALA A 1 80 ? -1.736 2.412 -3.821 1.00 93.38 80 ALA A CA 1
ATOM 641 C C . ALA A 1 80 ? -1.256 3.110 -5.102 1.00 93.38 80 ALA A C 1
ATOM 643 O O . ALA A 1 80 ? -0.054 3.158 -5.340 1.00 93.38 80 ALA A O 1
ATOM 644 N N . GLU A 1 81 ? -2.137 3.742 -5.880 1.00 93.56 81 GLU A N 1
ATOM 645 C CA . GLU A 1 81 ? -1.774 4.508 -7.087 1.00 93.56 81 GLU A CA 1
ATOM 646 C C . GLU A 1 81 ? -0.793 5.655 -6.794 1.00 93.56 81 GLU A C 1
ATOM 648 O O . GLU A 1 81 ? 0.088 5.973 -7.603 1.00 93.56 81 GLU A O 1
ATOM 653 N N . ARG A 1 82 ? -0.881 6.242 -5.597 1.00 92.81 82 ARG A N 1
ATOM 654 C CA . ARG A 1 82 ? 0.057 7.269 -5.131 1.00 92.81 82 ARG A CA 1
ATOM 655 C C . ARG A 1 82 ? 1.386 6.703 -4.647 1.00 92.81 82 ARG A C 1
ATOM 657 O O . ARG A 1 82 ? 2.426 7.311 -4.901 1.00 92.81 82 ARG A O 1
ATOM 664 N N . LEU A 1 83 ? 1.374 5.581 -3.932 1.00 93.44 83 LEU A N 1
ATOM 665 C CA . LEU A 1 83 ? 2.566 5.039 -3.277 1.00 93.44 83 LEU A CA 1
ATOM 666 C C . LEU A 1 83 ? 3.352 4.053 -4.154 1.00 93.44 83 LEU A C 1
ATOM 668 O O . LEU A 1 83 ? 4.576 3.989 -4.033 1.00 93.44 83 LEU A O 1
ATOM 672 N N . PHE A 1 84 ? 2.689 3.305 -5.035 1.00 94.88 84 PHE A N 1
ATOM 673 C CA . PHE A 1 84 ? 3.240 2.161 -5.762 1.00 94.88 84 PHE A CA 1
ATOM 674 C C . PHE A 1 84 ? 3.562 2.564 -7.195 1.00 94.88 84 PHE A C 1
ATOM 676 O O . PHE A 1 84 ? 2.786 3.224 -7.879 1.00 94.88 84 PHE A O 1
ATOM 683 N N . ASP A 1 85 ? 4.730 2.163 -7.692 1.00 95.81 85 ASP A N 1
ATOM 684 C CA . ASP A 1 85 ? 5.112 2.440 -9.079 1.00 95.81 85 ASP A CA 1
ATOM 685 C C . ASP A 1 85 ? 4.143 1.762 -10.067 1.00 95.81 85 ASP A C 1
ATOM 687 O O . ASP A 1 85 ? 3.786 2.367 -11.081 1.00 95.81 85 ASP A O 1
ATOM 691 N N . LYS A 1 86 ? 3.660 0.563 -9.700 1.00 95.81 86 LYS A N 1
ATOM 692 C CA . LYS A 1 86 ? 2.623 -0.231 -10.374 1.00 95.81 86 LYS A CA 1
ATOM 693 C C . LYS A 1 86 ? 1.600 -0.726 -9.341 1.00 95.81 86 LYS A C 1
ATOM 695 O O . LYS A 1 86 ? 1.831 -1.747 -8.702 1.00 95.81 86 LYS A O 1
ATOM 700 N N . ALA A 1 87 ? 0.506 0.014 -9.148 1.00 94.50 87 ALA A N 1
ATOM 701 C CA . ALA A 1 87 ? -0.529 -0.330 -8.164 1.00 94.50 87 ALA A CA 1
ATOM 702 C C . ALA A 1 87 ? -1.251 -1.647 -8.496 1.00 94.50 87 ALA A C 1
ATOM 704 O O . ALA A 1 87 ? -1.486 -2.448 -7.598 1.00 94.50 87 ALA A O 1
ATOM 705 N N . ASP A 1 88 ? -1.473 -1.926 -9.784 1.00 94.56 88 ASP A N 1
ATOM 706 C CA . ASP A 1 88 ? -2.087 -3.177 -10.262 1.00 94.56 88 ASP A CA 1
ATOM 707 C C . ASP A 1 88 ? -1.261 -4.433 -9.927 1.00 94.56 88 ASP A C 1
ATOM 709 O O . ASP A 1 88 ? -1.731 -5.554 -10.089 1.00 94.56 88 ASP A O 1
ATOM 713 N N . TYR A 1 89 ? -0.008 -4.265 -9.483 1.00 95.81 89 TYR A N 1
ATOM 714 C CA . TYR A 1 89 ? 0.877 -5.365 -9.085 1.00 95.81 89 TYR A CA 1
ATOM 715 C C . TYR A 1 89 ? 0.838 -5.634 -7.571 1.00 95.81 89 TYR A C 1
ATOM 717 O O . TYR A 1 89 ? 1.655 -6.412 -7.063 1.00 95.81 89 TYR A O 1
ATOM 725 N N . LEU A 1 90 ? -0.086 -5.002 -6.832 1.00 95.44 90 LEU A N 1
ATOM 726 C CA . LEU A 1 90 ? -0.364 -5.359 -5.444 1.00 95.44 90 LEU A CA 1
ATOM 727 C C . LEU A 1 90 ? -0.787 -6.836 -5.384 1.00 95.44 90 LEU A C 1
ATOM 729 O O . LEU A 1 90 ? -1.818 -7.236 -5.910 1.00 95.44 90 LEU A O 1
ATOM 733 N N . SER A 1 91 ? 0.048 -7.648 -4.750 1.00 95.62 91 SER A N 1
ATOM 734 C CA . SER A 1 91 ? -0.067 -9.107 -4.667 1.00 95.62 91 SER A CA 1
ATOM 735 C C . SER A 1 91 ? -0.087 -9.612 -3.225 1.00 95.62 91 SER A C 1
ATOM 737 O O . SER A 1 91 ? -0.452 -10.763 -2.990 1.00 95.62 91 SER A O 1
ATOM 739 N N . TRP A 1 92 ? 0.269 -8.762 -2.254 1.00 96.31 92 TRP A N 1
ATOM 740 C CA . TRP A 1 92 ? 0.154 -9.052 -0.828 1.00 96.31 92 TRP A CA 1
ATOM 741 C C . TRP A 1 92 ? -0.291 -7.818 -0.043 1.00 96.31 92 TRP A C 1
ATOM 743 O O . TRP A 1 92 ? 0.314 -6.750 -0.142 1.00 96.31 92 TRP A O 1
ATOM 753 N N . LEU A 1 93 ? -1.314 -7.983 0.790 1.00 96.69 93 LEU A N 1
ATOM 754 C CA . LEU A 1 93 ? -1.830 -6.954 1.683 1.00 96.69 93 LEU A CA 1
ATOM 755 C C . LEU A 1 93 ? -1.995 -7.564 3.075 1.00 96.69 93 LEU A C 1
ATOM 757 O O . LEU A 1 93 ? -2.783 -8.489 3.252 1.00 96.69 93 LEU A O 1
ATOM 761 N N . ASP A 1 94 ? -1.252 -7.054 4.055 1.00 96.81 94 ASP A N 1
ATOM 762 C CA . ASP A 1 94 ? -1.377 -7.489 5.447 1.00 96.81 94 ASP A CA 1
ATOM 763 C C . ASP A 1 94 ? -2.106 -6.424 6.268 1.00 96.81 94 ASP A C 1
ATOM 765 O O . ASP A 1 94 ? -1.551 -5.368 6.572 1.00 96.81 94 ASP A O 1
ATOM 769 N N . LEU A 1 95 ? -3.355 -6.719 6.623 1.00 97.38 95 LEU A N 1
ATOM 770 C CA . LEU A 1 95 ? -4.203 -5.903 7.494 1.00 97.38 95 LEU A CA 1
ATOM 771 C C . LEU A 1 95 ? -4.419 -6.556 8.871 1.00 97.38 95 LEU A C 1
ATOM 773 O O . LEU A 1 95 ? -5.280 -6.117 9.632 1.00 97.38 95 LEU A O 1
ATOM 777 N N . SER A 1 96 ? -3.668 -7.608 9.208 1.00 97.94 96 SER A N 1
ATOM 778 C CA . SER A 1 96 ? -3.866 -8.360 10.452 1.00 97.94 96 SER A CA 1
ATOM 779 C C . SER A 1 96 ? -3.654 -7.496 11.702 1.00 97.94 96 SER A C 1
ATOM 781 O O . SER A 1 96 ? -2.894 -6.531 11.688 1.00 97.94 96 SER A O 1
ATOM 783 N N . HIS A 1 97 ? -4.285 -7.862 12.820 1.00 97.94 97 HIS A N 1
ATOM 784 C CA . HIS A 1 97 ? -4.156 -7.127 14.088 1.00 97.94 97 HIS A CA 1
ATOM 785 C C . HIS A 1 97 ? -4.512 -5.634 13.945 1.00 97.94 97 HIS A C 1
ATOM 787 O O . HIS A 1 97 ? -3.734 -4.760 14.317 1.00 97.94 97 HIS A O 1
ATOM 793 N N . ASN A 1 98 ? -5.675 -5.375 13.354 1.00 98.19 98 ASN A N 1
ATOM 794 C CA . ASN A 1 98 ? -6.365 -4.087 13.334 1.00 98.19 98 ASN A CA 1
ATOM 795 C C . ASN A 1 98 ? -7.747 -4.253 13.996 1.00 98.19 98 ASN A C 1
ATOM 797 O O . ASN A 1 98 ? -8.085 -5.350 14.440 1.00 98.19 98 ASN A O 1
ATOM 801 N N . ASN A 1 99 ? -8.562 -3.198 14.004 1.00 97.88 99 ASN A N 1
ATOM 802 C CA . ASN A 1 99 ? -9.920 -3.193 14.559 1.00 97.88 99 ASN A CA 1
ATOM 803 C C . ASN A 1 99 ? -10.982 -3.160 13.446 1.00 97.88 99 ASN A C 1
ATOM 805 O O . ASN A 1 99 ? -12.005 -2.492 13.574 1.00 97.88 99 ASN A O 1
ATOM 809 N N . LEU A 1 100 ? -10.703 -3.828 12.322 1.00 96.94 100 LEU A N 1
ATOM 810 C CA . LEU A 1 100 ? -11.473 -3.682 11.087 1.00 96.94 100 LEU A CA 1
ATOM 811 C C . LEU A 1 100 ? -12.938 -4.067 11.295 1.00 96.94 100 LEU A C 1
ATOM 813 O O . LEU A 1 100 ? -13.250 -5.205 11.641 1.00 96.94 100 LEU A O 1
ATOM 817 N N . THR A 1 101 ? -13.826 -3.129 10.998 1.00 96.75 101 THR A N 1
ATOM 818 C CA . THR A 1 101 ? -15.268 -3.354 10.870 1.00 96.75 101 THR A CA 1
ATOM 819 C C . THR A 1 101 ? -15.705 -3.282 9.411 1.00 96.75 101 THR A C 1
ATOM 821 O O . THR A 1 101 ? -16.673 -3.935 9.034 1.00 96.75 101 THR A O 1
ATOM 824 N N . THR A 1 102 ? -14.979 -2.520 8.581 1.00 94.38 102 THR A N 1
ATOM 825 C CA . THR A 1 102 ? -15.330 -2.269 7.177 1.00 94.38 102 THR A CA 1
ATOM 826 C C . THR A 1 102 ? -14.090 -2.217 6.284 1.00 94.38 102 THR A C 1
ATOM 828 O O . THR A 1 102 ? -13.089 -1.582 6.619 1.00 94.38 102 THR A O 1
ATOM 831 N N . ILE A 1 103 ? -14.181 -2.835 5.104 1.00 92.38 103 ILE A N 1
ATOM 832 C CA . ILE A 1 103 ? -13.230 -2.673 3.998 1.00 92.38 103 ILE A CA 1
ATOM 833 C C . ILE A 1 103 ? -14.051 -2.323 2.753 1.00 92.38 103 ILE A C 1
ATOM 835 O O . ILE A 1 103 ? -14.881 -3.127 2.334 1.00 92.38 103 ILE A O 1
ATOM 839 N N . SER A 1 104 ? -13.852 -1.134 2.182 1.00 88.06 104 SER A N 1
ATOM 840 C CA . SER A 1 104 ? -14.573 -0.683 0.987 1.00 88.06 104 SER A CA 1
ATOM 841 C C . SER A 1 104 ? -13.735 0.286 0.162 1.00 88.06 104 SER A C 1
ATOM 843 O O . SER A 1 104 ? -13.324 1.323 0.664 1.00 88.06 104 SER A O 1
ATOM 845 N N . ASP A 1 105 ? -13.551 -0.006 -1.123 1.00 79.19 105 ASP A N 1
ATOM 846 C CA . ASP A 1 105 ? -12.998 0.946 -2.100 1.00 79.19 105 ASP A CA 1
ATOM 847 C C . ASP A 1 105 ? -14.083 1.585 -2.982 1.00 79.19 105 ASP A C 1
ATOM 849 O O . ASP A 1 105 ? -13.778 2.342 -3.904 1.00 79.19 105 ASP A O 1
ATOM 853 N N . VAL A 1 106 ? -15.354 1.310 -2.684 1.00 69.69 106 VAL A N 1
ATOM 854 C CA . VAL A 1 106 ? -16.491 1.984 -3.309 1.00 69.69 106 VAL A CA 1
ATOM 855 C C . VAL A 1 106 ? -16.644 3.325 -2.598 1.00 69.69 106 VAL A C 1
ATOM 857 O O . VAL A 1 106 ? -16.840 3.363 -1.379 1.00 69.69 106 VAL A O 1
ATOM 860 N N . ALA A 1 107 ? -16.494 4.432 -3.334 1.00 57.75 107 ALA A N 1
ATOM 861 C CA . ALA A 1 107 ? -16.928 5.734 -2.839 1.00 57.75 107 ALA A CA 1
ATOM 862 C C . ALA A 1 107 ? -18.393 5.576 -2.426 1.00 57.75 107 ALA A C 1
ATOM 864 O O . ALA A 1 107 ? -19.162 5.059 -3.228 1.00 57.75 107 ALA A O 1
ATOM 865 N N . ALA A 1 108 ? -18.742 5.914 -1.179 1.00 54.34 108 ALA A N 1
ATOM 866 C CA . ALA A 1 108 ? -20.111 5.786 -0.689 1.00 54.34 108 ALA A CA 1
ATOM 867 C C . ALA A 1 108 ? -21.071 6.380 -1.736 1.00 54.34 108 ALA A C 1
ATOM 869 O O . ALA A 1 108 ? -20.965 7.563 -2.037 1.00 54.34 108 ALA A O 1
ATOM 870 N N . GLU A 1 109 ? -21.856 5.482 -2.332 1.00 54.72 109 GLU A N 1
ATOM 871 C CA . GLU A 1 109 ? -22.780 5.581 -3.466 1.00 54.72 109 GLU A CA 1
ATOM 872 C C . GLU A 1 109 ? -23.039 6.974 -4.087 1.00 54.72 109 GLU A C 1
ATOM 874 O O . GLU A 1 109 ? -23.437 7.928 -3.416 1.00 54.72 109 GLU A O 1
ATOM 879 N N . ASP A 1 110 ? -22.957 7.028 -5.425 1.00 53.47 110 ASP A N 1
ATOM 880 C CA . ASP A 1 110 ? -23.885 7.823 -6.238 1.00 53.47 110 ASP A CA 1
ATOM 881 C C . ASP A 1 110 ? -25.311 7.360 -5.882 1.00 53.47 110 ASP A C 1
ATOM 883 O O . ASP A 1 110 ? -25.827 6.397 -6.450 1.00 53.47 110 ASP A O 1
ATOM 887 N N . GLU A 1 111 ? -25.957 8.016 -4.918 1.00 52.97 111 GLU A N 1
ATOM 888 C CA . GLU A 1 111 ? -27.407 7.902 -4.760 1.00 52.97 111 GLU A CA 1
ATOM 889 C C . GLU A 1 111 ? -28.055 8.319 -6.093 1.00 52.97 111 GLU A C 1
ATOM 891 O O . GLU A 1 111 ? -27.808 9.437 -6.568 1.00 52.97 111 GLU A O 1
ATOM 896 N N . PRO A 1 112 ? -28.871 7.464 -6.739 1.00 55.66 112 PRO A N 1
ATOM 897 C CA . PRO A 1 112 ? -29.563 7.863 -7.948 1.00 55.66 112 PRO A CA 1
ATOM 898 C C . PRO A 1 112 ? -30.485 9.033 -7.605 1.00 55.66 112 PRO A C 1
ATOM 900 O O . PRO A 1 112 ? -31.411 8.898 -6.807 1.00 55.66 112 PRO A O 1
ATOM 903 N N . VAL A 1 113 ? -30.252 10.189 -8.234 1.00 61.25 113 VAL A N 1
ATOM 904 C CA . VAL A 1 113 ? -31.236 11.273 -8.286 1.00 61.25 113 VAL A CA 1
ATOM 905 C C . VAL A 1 113 ? -32.514 10.690 -8.889 1.00 61.25 113 VAL A C 1
ATOM 907 O O . VAL A 1 113 ? -32.629 10.501 -10.099 1.00 61.25 113 VAL A O 1
ATOM 910 N N . THR A 1 114 ? -33.479 10.364 -8.033 1.00 56.75 114 THR A N 1
ATOM 911 C CA . THR A 1 114 ? -34.863 10.141 -8.444 1.00 56.75 114 THR A CA 1
ATOM 912 C C . THR A 1 114 ? -35.360 11.434 -9.076 1.00 56.75 114 THR A C 1
ATOM 914 O O . THR A 1 114 ? -35.510 12.441 -8.382 1.00 56.75 114 THR A O 1
ATOM 917 N N . THR A 1 115 ? -35.538 11.404 -10.398 1.00 62.31 115 THR A N 1
ATOM 918 C CA . THR A 1 115 ? -36.265 12.423 -11.169 1.00 62.31 115 THR A CA 1
ATOM 919 C C . THR A 1 115 ? -37.738 12.051 -11.221 1.00 62.31 115 THR A C 1
ATOM 921 O O . THR A 1 115 ? -38.018 10.843 -11.398 1.00 62.31 115 THR A O 1
#

Sequence (115 aa):
MSQEHQEYDTAYQYFKCAKPLDYSSRGLKSLEELNGNGPPLQLSVRGAPKKCRMSKRYKTGSFWLNKNNLEIVNGLRTLAERLFDKADYLSWLDLSHNNLTTISDVAAEDEPVTT

Secondary structure (DSSP, 8-state):
--HHHHHHHHHHHHHHHSPPEE-TTS--S-GGGGGG-PPPPSTTTTSPPPBPTTT--B--SEEE--SS--SEEE-HHHHHHHHBSSGGG--EEE--SS--SEEE-S-S-------

Organism: NCBI:txid143950

InterPro domains:
  IPR001611 Leucine-rich repeat [PS51450] (89-110)

pLDDT: mean 85.23, std 14.43, range [51.41, 98.19]